Protein AF-A0A7S0S4V6-F1 (afdb_monomer)

Mean predicted aligned error: 8.31 Å

Secondary structure (DSSP, 8-state):
-HHHHHHHHHHHHHHHHHHHHHHHHHH-GGGTSSHHHHHHHHHHHHHHHHHHHHHHHHTHHHHHHTT--HHHHHHHHHHHHHHHHTTTSSEE--SSSHHHHHHHHHHHHHHHHHHHHHHS-S-HHHHHHHHHHHHHHHHHHHHHHHHSPPEE--HHHHHHHHHHHTT-

Radius of gyration: 19.93 Å; Cα contacts (8 Å, |Δi|>4): 120; chains: 1; bounding box: 43×47×68 Å

Solvent-accessible surface area (backbone atoms only — not comparable to full-atom values): 9222 Å² total; per-residue (Å²): 111,75,70,57,55,54,49,51,55,49,52,52,51,53,51,51,51,53,52,50,54,42,49,54,51,64,75,42,52,80,71,44,72,42,75,63,39,30,51,50,37,33,52,51,54,51,50,52,48,52,52,50,51,50,52,47,64,75,44,34,71,60,37,45,73,74,74,40,59,50,66,63,52,47,52,50,52,49,53,56,50,50,58,58,45,30,52,63,31,44,21,33,74,43,72,85,44,76,61,44,60,53,50,52,53,50,44,42,55,43,50,52,53,49,53,54,51,65,70,49,97,65,60,69,69,58,44,49,63,68,33,47,69,46,52,52,49,44,52,52,50,54,49,51,62,66,70,46,76,58,40,79,37,22,52,70,59,50,54,53,51,53,54,62,64,68,74,111

Foldseek 3Di:
DVVVVVVVVVVVVVVVVVVVLLVVCVVCVVVQPDPVQQLVLAVVLLVVLLVQLLVQLVVQVVQVVVVHGSLVVSLVVSVVVQVSSLARHQWYFDSVPPVLSVLSVVLNVLVVQLVVLVPDPDDPVVSVVSNVVSVVVNVVSSVVSSPPDIDGGYCVVVVVVVVVVVPD

Nearest PDB structures (foldseek):
  8bw8-assembly3_F  TM=4.258E-01  e=6.635E-01  Drosophila melanogaster
  1szi-assembly1_A  TM=2.898E-01  e=1.695E+00  Mus musculus

Organism: NCBI:txid1034604

Structure (mmCIF, N/CA/C/O backbone):
data_AF-A0A7S0S4V6-F1
#
_entry.id   AF-A0A7S0S4V6-F1
#
loop_
_atom_site.group_PDB
_atom_site.id
_atom_site.type_symbol
_atom_site.label_atom_id
_atom_site.label_alt_id
_atom_site.label_comp_id
_atom_site.label_asym_id
_atom_site.label_entity_id
_atom_site.label_seq_id
_atom_site.pdbx_PDB_ins_code
_atom_site.Cartn_x
_atom_site.Cartn_y
_atom_site.Cartn_z
_atom_site.occupancy
_atom_site.B_iso_or_equiv
_atom_site.auth_seq_id
_atom_site.auth_comp_id
_atom_site.auth_asym_id
_atom_site.auth_atom_id
_atom_site.pdbx_PDB_model_num
ATOM 1 N N . TYR A 1 1 ? 2.141 34.301 6.186 1.00 50.12 1 TYR A N 1
ATOM 2 C CA . TYR A 1 1 ? 2.172 34.473 4.713 1.00 50.12 1 TYR A CA 1
ATOM 3 C C . TYR A 1 1 ? 0.827 33.980 4.203 1.00 50.12 1 TYR A C 1
ATOM 5 O O . TYR A 1 1 ? 0.448 32.897 4.633 1.00 50.12 1 TYR A O 1
ATOM 13 N N . PRO A 1 2 ? 0.113 34.724 3.346 1.00 64.75 2 PRO A N 1
ATOM 14 C CA . PRO A 1 2 ? -1.290 34.449 2.998 1.00 64.75 2 PRO A CA 1
ATOM 15 C C . PRO A 1 2 ? -1.552 33.023 2.484 1.0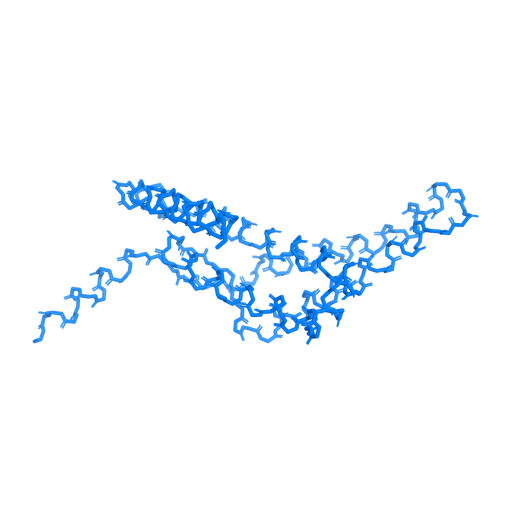0 64.75 2 PRO A C 1
ATOM 17 O O . PRO A 1 2 ? -2.617 32.472 2.721 1.00 64.75 2 PRO A O 1
ATOM 20 N N . LEU A 1 3 ? -0.559 32.373 1.865 1.00 58.12 3 LEU A N 1
ATOM 21 C CA . LEU A 1 3 ? -0.642 30.969 1.443 1.00 58.12 3 LEU A CA 1
ATOM 22 C C . LEU A 1 3 ? -0.887 29.986 2.608 1.00 58.12 3 LEU A C 1
ATOM 24 O O . LEU A 1 3 ? -1.643 29.033 2.447 1.00 58.12 3 LEU A O 1
ATOM 28 N N . PHE A 1 4 ? -0.273 30.213 3.774 1.00 65.69 4 PHE A N 1
ATOM 29 C CA . PHE A 1 4 ? -0.430 29.332 4.937 1.00 65.69 4 PHE A CA 1
ATOM 30 C C . PHE A 1 4 ? -1.818 29.454 5.574 1.00 65.69 4 PHE A C 1
ATOM 32 O O . PHE A 1 4 ? -2.355 28.452 6.021 1.00 65.69 4 PHE A O 1
ATOM 39 N N . GLU A 1 5 ? -2.430 30.640 5.544 1.00 61.78 5 GLU A N 1
ATOM 40 C CA . GLU A 1 5 ? -3.800 30.850 6.037 1.00 61.78 5 GLU A CA 1
ATOM 41 C C . GLU A 1 5 ? -4.837 30.158 5.138 1.00 61.78 5 GLU A C 1
ATOM 43 O O . GLU A 1 5 ? -5.776 29.537 5.631 1.00 61.78 5 GLU A O 1
ATOM 48 N N . TYR A 1 6 ? -4.652 30.190 3.812 1.00 64.06 6 TYR A N 1
ATOM 49 C CA . TYR A 1 6 ? -5.486 29.399 2.897 1.00 64.06 6 TYR A CA 1
ATOM 50 C C . TYR A 1 6 ? -5.308 27.893 3.112 1.00 64.06 6 TYR A C 1
ATOM 52 O O . TYR A 1 6 ? -6.289 27.154 3.071 1.00 64.06 6 TYR A O 1
ATOM 60 N N . PHE A 1 7 ? -4.075 27.444 3.360 1.00 66.50 7 PHE A N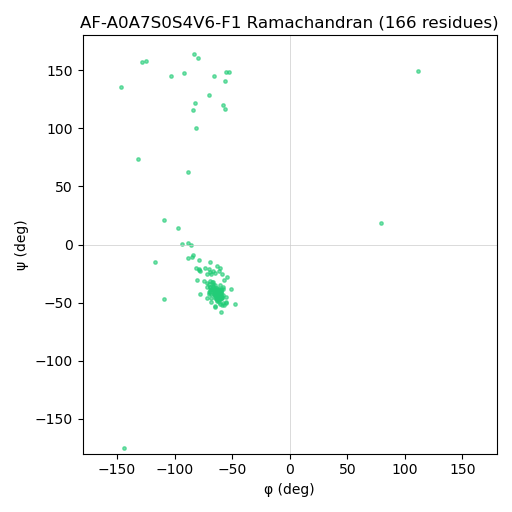 1
ATOM 61 C CA . PHE A 1 7 ? -3.788 26.040 3.644 1.00 66.50 7 PHE A CA 1
ATOM 62 C C . PHE A 1 7 ? -4.427 25.572 4.959 1.00 66.50 7 PHE A C 1
ATOM 64 O O . PHE A 1 7 ? -5.015 24.495 5.004 1.00 66.50 7 PHE A O 1
ATOM 71 N N . GLU A 1 8 ? -4.361 26.391 6.010 1.00 68.00 8 GLU A N 1
ATOM 72 C CA . GLU A 1 8 ? -4.988 26.100 7.300 1.00 68.00 8 GLU A CA 1
ATOM 73 C C . GLU A 1 8 ? -6.514 26.008 7.174 1.00 68.00 8 GLU A C 1
ATOM 75 O O . GLU A 1 8 ? -7.104 25.019 7.607 1.00 68.00 8 GLU A O 1
ATOM 80 N N . ASN A 1 9 ? -7.144 26.971 6.492 1.00 68.75 9 ASN A N 1
ATOM 81 C CA . ASN A 1 9 ? -8.585 26.945 6.233 1.00 68.75 9 ASN A CA 1
ATOM 82 C C . ASN A 1 9 ? -9.011 25.721 5.410 1.00 68.75 9 ASN A C 1
ATOM 84 O O . ASN A 1 9 ? -10.034 25.109 5.704 1.00 68.75 9 ASN A O 1
ATOM 88 N N . TRP A 1 10 ? -8.218 25.335 4.407 1.00 68.56 10 TRP A N 1
ATOM 89 C CA . TRP A 1 10 ? -8.479 24.137 3.610 1.00 68.56 10 TRP A CA 1
ATOM 90 C C . TRP A 1 10 ? -8.357 22.850 4.441 1.00 68.56 10 TRP A C 1
ATOM 92 O O . TRP A 1 10 ? -9.218 21.981 4.356 1.00 68.56 10 TRP A O 1
ATOM 102 N N . CYS A 1 11 ? -7.340 22.751 5.303 1.00 68.38 11 CYS A N 1
ATOM 103 C CA . CYS A 1 11 ? -7.179 21.622 6.223 1.00 68.38 11 CYS A CA 1
ATOM 104 C C . CYS A 1 11 ? -8.368 21.505 7.194 1.00 68.38 11 CYS A C 1
ATOM 106 O O . CYS A 1 11 ? -8.847 20.405 7.469 1.00 68.38 11 CYS A O 1
ATOM 108 N N . GLN A 1 12 ? -8.887 22.634 7.688 1.00 71.00 12 GLN A N 1
ATOM 109 C CA . GLN A 1 12 ? -10.083 22.631 8.532 1.00 71.00 12 GLN A CA 1
ATOM 110 C C . GLN A 1 12 ? -11.344 22.190 7.781 1.00 71.00 12 GLN A C 1
ATOM 112 O O . GLN A 1 12 ? -12.160 21.466 8.353 1.00 71.00 12 GLN A O 1
ATOM 117 N N . ASP A 1 13 ? -11.498 22.590 6.519 1.00 73.81 13 ASP A N 1
ATOM 118 C CA . ASP A 1 13 ? -12.626 22.168 5.683 1.00 73.81 13 ASP A CA 1
ATOM 119 C C . ASP A 1 13 ? -12.588 20.654 5.412 1.00 73.81 13 ASP A C 1
ATOM 121 O O . ASP A 1 13 ? -13.592 19.963 5.590 1.00 73.81 13 ASP A O 1
ATOM 125 N N . GLU A 1 14 ? -11.405 20.106 5.114 1.00 67.19 14 GLU A N 1
ATOM 126 C CA . GLU A 1 14 ? -11.221 18.666 4.901 1.00 67.19 14 GLU A CA 1
ATOM 127 C C . GLU A 1 14 ? -11.472 17.854 6.183 1.00 67.19 14 GLU A C 1
ATOM 129 O O . GLU A 1 14 ? -12.166 16.834 6.156 1.00 67.19 14 GLU A O 1
ATOM 134 N N . ASN A 1 15 ? -11.002 18.346 7.337 1.00 72.88 15 ASN A N 1
ATOM 135 C CA . ASN A 1 15 ? -11.306 17.733 8.634 1.00 72.88 15 ASN A CA 1
ATOM 136 C C . ASN A 1 15 ? -12.817 17.729 8.912 1.00 72.88 15 ASN A C 1
ATOM 138 O O . ASN A 1 15 ? -13.372 16.711 9.327 1.00 72.88 15 ASN A O 1
ATOM 142 N N . ARG A 1 16 ? -13.511 18.835 8.618 1.00 72.94 16 ARG A N 1
ATOM 143 C CA . ARG A 1 16 ? -14.962 18.945 8.803 1.00 72.94 16 ARG A CA 1
ATOM 144 C C . ARG A 1 16 ? -15.741 18.029 7.855 1.00 72.94 16 ARG A C 1
ATOM 146 O O . ARG A 1 16 ? -16.768 17.477 8.258 1.00 72.94 16 ARG A O 1
ATOM 153 N N . HIS A 1 17 ? -15.273 17.836 6.622 1.00 73.12 17 HIS A N 1
ATOM 154 C CA . HIS A 1 17 ? -15.834 16.828 5.723 1.00 73.12 17 HIS A CA 1
ATOM 155 C C . HIS A 1 17 ? -15.666 15.415 6.294 1.00 73.12 17 HIS A C 1
ATOM 157 O O . HIS A 1 17 ? -16.642 14.660 6.329 1.00 73.12 17 HIS A O 1
ATOM 163 N N . GLY A 1 18 ? -14.482 15.076 6.816 1.00 65.25 18 GLY A N 1
ATOM 164 C CA . GLY A 1 18 ? -14.234 13.802 7.499 1.00 65.25 18 GLY A CA 1
ATOM 165 C C . GLY A 1 18 ? -15.164 13.569 8.698 1.00 65.25 18 GLY A C 1
ATOM 166 O O . GLY A 1 18 ? -15.754 12.491 8.833 1.00 65.25 18 GLY A O 1
ATOM 167 N N . ASP A 1 19 ? -15.372 14.597 9.523 1.00 75.12 19 ASP A N 1
ATOM 168 C CA . ASP A 1 19 ? -16.284 14.550 10.672 1.00 75.12 19 ASP A CA 1
ATOM 169 C C . ASP A 1 19 ? -17.747 14.366 10.248 1.00 75.12 19 ASP A C 1
ATOM 171 O O . ASP A 1 19 ? -18.488 13.599 10.867 1.00 75.12 19 ASP A O 1
ATOM 175 N N . PHE A 1 20 ? -18.168 15.014 9.159 1.00 78.62 20 PHE A N 1
ATOM 176 C CA . PHE A 1 20 ? -19.515 14.862 8.614 1.00 78.62 20 PHE A CA 1
ATOM 177 C C . PHE A 1 20 ? -19.772 13.442 8.094 1.00 78.62 20 PHE A C 1
ATOM 179 O O . PHE A 1 20 ? -20.791 12.838 8.440 1.00 78.62 20 PHE A O 1
ATOM 186 N N . PHE A 1 21 ? -18.838 12.868 7.325 1.00 70.12 21 PHE A N 1
ATOM 187 C CA . PHE A 1 21 ? -18.935 11.470 6.888 1.00 70.12 21 PHE A CA 1
ATOM 188 C C . PHE A 1 21 ? -18.965 10.512 8.078 1.00 70.12 21 PHE A C 1
ATOM 190 O O . PHE A 1 21 ?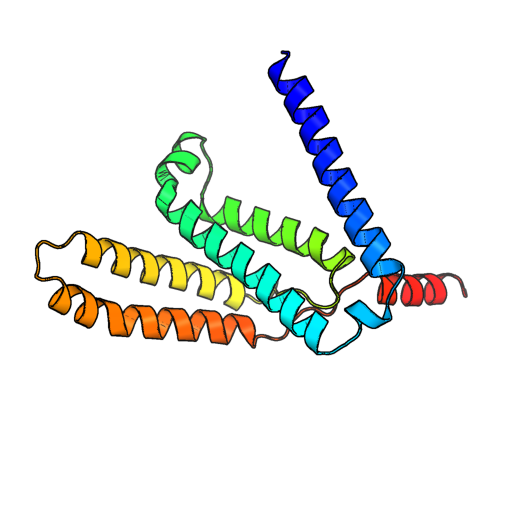 -19.789 9.598 8.117 1.00 70.12 21 PHE A O 1
ATOM 197 N N . THR A 1 22 ? -18.131 10.764 9.087 1.00 71.56 22 THR A N 1
ATOM 198 C CA . THR A 1 22 ? -18.123 9.988 10.330 1.00 71.56 22 THR A CA 1
ATOM 199 C C . THR A 1 22 ? -19.475 10.057 11.040 1.00 71.56 22 THR A C 1
ATOM 201 O O . THR A 1 22 ? -20.006 9.026 11.447 1.00 71.56 22 THR A O 1
ATOM 204 N N . ALA A 1 23 ? -20.070 11.246 11.162 1.00 75.75 23 ALA A N 1
ATOM 205 C CA . ALA A 1 23 ? -21.384 11.427 11.774 1.00 75.75 23 ALA A CA 1
ATOM 206 C C . ALA A 1 23 ? -22.494 10.707 10.989 1.00 75.75 23 ALA A C 1
ATOM 208 O O . ALA A 1 23 ? -23.354 10.072 11.601 1.00 75.75 23 ALA A O 1
ATOM 209 N N . ILE A 1 24 ? -22.451 10.736 9.651 1.00 75.25 24 ILE A N 1
ATOM 210 C CA . ILE A 1 24 ? -23.385 9.981 8.800 1.00 75.25 24 ILE A CA 1
ATOM 211 C C . ILE A 1 24 ? -23.258 8.481 9.062 1.00 75.25 24 ILE A C 1
ATOM 213 O O . ILE A 1 24 ? -24.269 7.827 9.327 1.00 75.25 24 ILE A O 1
ATOM 217 N N . LEU A 1 25 ? -22.037 7.945 9.023 1.00 71.62 25 LEU A N 1
ATOM 218 C CA . LEU A 1 25 ? -21.785 6.519 9.233 1.00 71.62 25 LEU A CA 1
ATOM 219 C C . LEU A 1 25 ? -22.233 6.080 10.635 1.00 71.62 25 LEU A C 1
ATOM 221 O O . LEU A 1 25 ? -22.889 5.051 10.775 1.00 71.62 25 LEU A O 1
ATOM 225 N N . LYS A 1 26 ? -21.989 6.909 11.657 1.00 71.00 26 LYS A N 1
ATOM 226 C CA . LYS A 1 26 ? -22.467 6.677 13.030 1.00 71.00 26 LYS A CA 1
ATOM 227 C C . LYS A 1 26 ? -23.987 6.760 13.171 1.00 71.00 26 LYS A C 1
ATOM 229 O O . LYS A 1 26 ? -24.554 6.035 13.979 1.00 71.00 26 LYS A O 1
ATOM 234 N N . SER A 1 27 ? -24.654 7.629 12.410 1.00 76.88 27 SER A N 1
ATOM 235 C CA . SER A 1 27 ? -26.112 7.803 12.493 1.00 76.88 27 SER A CA 1
ATOM 236 C C . SER A 1 27 ? -26.902 6.613 11.939 1.00 76.88 27 SER A C 1
ATOM 238 O O . SER A 1 27 ? -28.069 6.448 12.290 1.00 76.88 27 SER A O 1
ATOM 240 N N . ARG A 1 28 ? -26.276 5.789 11.085 1.00 73.62 28 ARG A N 1
ATOM 241 C CA . ARG A 1 28 ? -26.875 4.588 10.485 1.00 73.62 28 ARG A CA 1
ATOM 242 C C . ARG A 1 28 ? -25.945 3.379 10.618 1.00 73.62 28 ARG A C 1
ATOM 244 O O . ARG A 1 28 ? -25.360 2.944 9.622 1.00 73.62 28 ARG A O 1
ATOM 251 N N . PRO A 1 29 ? -25.817 2.812 11.831 1.00 69.00 29 PRO A N 1
ATOM 252 C CA . PRO A 1 29 ? -24.924 1.687 12.093 1.00 69.00 29 PRO A CA 1
ATOM 253 C C . PRO A 1 29 ? -25.283 0.434 11.278 1.00 69.00 29 PRO A C 1
ATOM 255 O O . PRO A 1 29 ? -24.404 -0.385 11.002 1.00 69.00 29 PRO A O 1
ATOM 258 N N . GLU A 1 30 ? -26.532 0.290 10.815 1.00 70.69 30 GLU A N 1
ATOM 259 C CA . GLU A 1 30 ? -26.907 -0.765 9.864 1.00 70.69 30 GLU A CA 1
ATOM 260 C C . GLU A 1 30 ? -26.130 -0.725 8.535 1.00 70.69 30 GLU A C 1
ATOM 262 O O . GLU A 1 30 ? -25.964 -1.771 7.915 1.00 70.69 30 GLU A O 1
ATOM 267 N N . MET A 1 31 ? -25.612 0.434 8.107 1.00 67.38 31 MET A N 1
ATOM 268 C CA . MET A 1 31 ? -24.858 0.558 6.849 1.00 67.38 31 MET A CA 1
ATOM 269 C C . MET A 1 31 ? -23.368 0.215 6.976 1.00 67.38 31 MET A C 1
ATOM 271 O O . MET A 1 31 ? -22.684 0.107 5.964 1.00 67.38 31 MET A O 1
ATOM 275 N N . ILE A 1 32 ? -22.857 0.065 8.200 1.00 69.06 32 ILE A N 1
ATOM 276 C CA . ILE A 1 32 ? -21.434 -0.198 8.480 1.00 69.06 32 ILE A CA 1
ATOM 277 C C . ILE A 1 32 ? -21.188 -1.546 9.164 1.00 69.06 32 ILE A C 1
ATOM 279 O O . ILE A 1 32 ? -20.058 -2.025 9.174 1.00 69.06 32 ILE A O 1
ATOM 283 N N . ASN A 1 33 ? -22.228 -2.189 9.701 1.00 69.25 33 ASN A N 1
ATOM 284 C CA . ASN A 1 33 ? -22.101 -3.465 10.410 1.00 69.25 33 ASN A CA 1
ATOM 285 C C . ASN A 1 33 ? -22.323 -4.708 9.538 1.00 69.25 33 ASN A C 1
ATOM 287 O O . ASN A 1 33 ? -22.237 -5.829 10.048 1.00 69.25 33 ASN A O 1
ATOM 291 N N . ASP A 1 34 ? -22.588 -4.549 8.241 1.00 81.56 34 ASP A N 1
ATOM 292 C CA . ASP A 1 34 ? -22.721 -5.685 7.339 1.00 81.56 34 ASP A CA 1
ATOM 293 C C . ASP A 1 34 ? -21.355 -6.185 6.829 1.00 81.56 34 ASP A C 1
ATOM 295 O O . ASP A 1 34 ? -20.302 -5.553 6.954 1.00 81.56 34 ASP A O 1
ATOM 299 N N . TRP A 1 35 ? -21.353 -7.396 6.279 1.00 82.56 35 TRP A N 1
ATOM 300 C CA . TRP A 1 35 ? -20.137 -8.002 5.740 1.00 82.56 35 TRP A CA 1
ATOM 301 C C . TRP A 1 35 ? -19.635 -7.273 4.482 1.00 82.56 35 TRP A C 1
ATOM 303 O O . TRP A 1 35 ? -18.439 -7.318 4.190 1.00 82.56 35 TRP A O 1
ATOM 313 N N . GLN A 1 36 ? -20.522 -6.595 3.744 1.00 85.19 36 GLN A N 1
ATOM 314 C CA . GLN A 1 36 ? -20.166 -5.872 2.524 1.00 85.19 36 GLN A CA 1
ATOM 315 C C . GLN A 1 36 ? -19.374 -4.606 2.853 1.00 85.19 36 GLN A C 1
ATOM 317 O O . GLN A 1 36 ? -18.321 -4.386 2.263 1.00 85.19 36 GLN A O 1
ATOM 322 N N . ALA A 1 37 ? -19.816 -3.815 3.827 1.00 83.44 37 ALA A N 1
ATOM 323 C CA . ALA A 1 37 ? -19.156 -2.613 4.320 1.00 83.44 37 ALA A CA 1
ATOM 324 C C . ALA A 1 37 ? -17.760 -2.925 4.860 1.00 83.44 37 ALA A C 1
ATOM 326 O O . ALA A 1 37 ? -16.812 -2.191 4.588 1.00 83.44 37 ALA A O 1
ATOM 327 N N . LYS A 1 38 ? -17.605 -4.060 5.548 1.00 86.88 38 LYS A N 1
ATOM 328 C CA . LYS A 1 38 ? -16.301 -4.560 6.003 1.00 86.88 38 LYS A CA 1
ATOM 329 C C . LYS A 1 38 ? -15.346 -4.845 4.844 1.00 86.88 38 LYS A C 1
ATOM 331 O O . LYS A 1 38 ? -14.205 -4.383 4.856 1.00 86.88 38 LYS A O 1
ATOM 336 N N . LEU A 1 39 ? -15.817 -5.538 3.805 1.00 88.12 39 LEU A N 1
ATOM 337 C CA . LEU A 1 39 ? -15.018 -5.795 2.602 1.00 88.12 39 LEU A CA 1
ATOM 338 C C . LEU A 1 39 ? -14.683 -4.511 1.837 1.00 88.12 39 LEU A C 1
ATOM 340 O O . LEU A 1 39 ? -13.537 -4.332 1.426 1.00 88.12 39 LEU A O 1
ATOM 344 N N . TRP A 1 40 ? -15.657 -3.616 1.665 1.00 87.44 40 TRP A N 1
ATOM 345 C CA . TRP A 1 40 ? -15.470 -2.351 0.956 1.00 87.44 40 TRP A CA 1
ATOM 346 C C . TRP A 1 40 ? -14.509 -1.419 1.680 1.00 87.44 40 TRP A C 1
ATOM 348 O O . TRP A 1 40 ? -13.655 -0.819 1.031 1.00 87.44 40 TRP A O 1
ATOM 358 N N . SER A 1 41 ? -14.590 -1.353 3.008 1.00 88.50 41 SER A N 1
ATOM 359 C CA . SER A 1 41 ? -13.637 -0.608 3.825 1.00 88.50 41 SER A CA 1
ATOM 360 C C . SER A 1 41 ? -12.206 -1.094 3.596 1.00 88.50 41 SER A C 1
ATOM 362 O O . SER A 1 41 ? -11.320 -0.318 3.237 1.00 88.50 41 SER A O 1
ATOM 364 N N . ARG A 1 42 ? -11.989 -2.409 3.720 1.00 89.75 42 ARG A N 1
ATOM 365 C CA . ARG A 1 42 ? -10.671 -3.018 3.506 1.00 89.75 42 ARG A CA 1
ATOM 366 C C . ARG A 1 42 ? -10.153 -2.760 2.102 1.00 89.75 42 ARG A C 1
ATOM 368 O O . ARG A 1 42 ? -8.999 -2.373 1.941 1.00 89.75 42 ARG A O 1
ATOM 375 N N . PHE A 1 43 ? -11.006 -2.954 1.098 1.00 90.69 43 PHE A N 1
ATOM 376 C CA . PHE A 1 43 ? -10.667 -2.697 -0.296 1.00 90.69 43 PHE A CA 1
ATOM 377 C C . PHE A 1 43 ? -10.254 -1.238 -0.512 1.00 90.69 43 PHE A C 1
ATOM 379 O O . PHE A 1 43 ? -9.242 -0.978 -1.165 1.00 90.69 43 PHE A O 1
ATOM 386 N N . PHE A 1 44 ? -11.009 -0.295 0.054 1.00 90.62 44 PHE A N 1
ATOM 387 C CA . PHE A 1 44 ? -10.746 1.131 -0.077 1.00 90.62 44 PHE A CA 1
ATOM 388 C C . PHE A 1 44 ? -9.417 1.522 0.575 1.00 90.62 44 PHE A C 1
ATOM 390 O O . PHE A 1 44 ? -8.545 2.058 -0.112 1.00 90.62 44 PHE A O 1
ATOM 397 N N . CYS A 1 45 ? -9.219 1.178 1.854 1.00 92.62 45 CYS A N 1
ATOM 398 C CA . CYS A 1 45 ? -7.969 1.442 2.568 1.00 92.62 45 CYS A CA 1
ATOM 399 C C . CYS A 1 45 ? -6.771 0.842 1.827 1.00 92.62 45 CYS A C 1
ATOM 401 O O . CYS A 1 45 ? -5.804 1.544 1.535 1.00 92.62 45 CYS A O 1
ATOM 403 N N . LEU A 1 46 ? -6.854 -0.437 1.451 1.00 94.50 46 LEU A N 1
ATOM 404 C CA . LEU A 1 46 ? -5.754 -1.123 0.784 1.00 94.50 46 LEU A CA 1
ATOM 405 C C . LEU A 1 46 ? -5.433 -0.508 -0.587 1.00 94.50 46 LEU A C 1
ATOM 407 O O . LEU A 1 46 ? -4.262 -0.339 -0.920 1.00 94.50 46 LEU A O 1
ATOM 411 N N . SER A 1 47 ? -6.450 -0.131 -1.366 1.00 93.81 47 SER A N 1
ATOM 412 C CA . SER A 1 47 ? -6.254 0.514 -2.670 1.00 93.81 47 SER A CA 1
ATOM 413 C C . SER A 1 4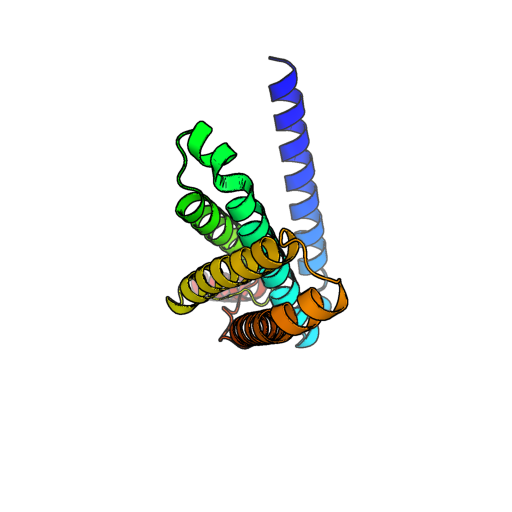7 ? -5.533 1.854 -2.534 1.00 93.81 47 SER A C 1
ATOM 415 O O . SER A 1 47 ? -4.583 2.114 -3.276 1.00 93.81 47 SER A O 1
ATOM 417 N N . VAL A 1 48 ? -5.937 2.685 -1.566 1.00 94.19 48 VAL A N 1
ATOM 418 C CA . VAL A 1 48 ? -5.277 3.968 -1.2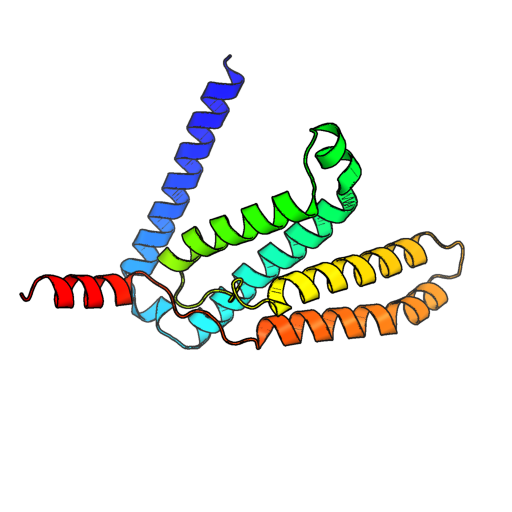74 1.00 94.19 48 VAL A CA 1
ATOM 419 C C . VAL A 1 48 ? -3.828 3.741 -0.845 1.00 94.19 48 VAL A C 1
ATOM 421 O O . VAL A 1 48 ? -2.927 4.370 -1.397 1.00 94.19 48 VAL A O 1
ATOM 424 N N . TYR A 1 49 ? -3.574 2.797 0.066 1.00 94.94 49 TYR A N 1
ATOM 425 C CA . TYR A 1 49 ? -2.219 2.522 0.552 1.00 94.94 49 TYR A CA 1
ATOM 426 C C . TYR A 1 49 ? -1.302 2.030 -0.563 1.00 94.94 49 TYR A C 1
ATOM 428 O O . TYR A 1 49 ? -0.217 2.575 -0.737 1.00 94.94 49 TYR A O 1
ATOM 436 N N . ILE A 1 50 ? -1.742 1.054 -1.363 1.00 95.69 50 ILE A N 1
ATOM 437 C CA . ILE A 1 50 ? -0.935 0.497 -2.456 1.00 95.69 50 ILE A CA 1
ATOM 438 C C . ILE A 1 50 ? -0.639 1.561 -3.513 1.00 95.69 50 ILE A C 1
ATOM 440 O O . ILE A 1 50 ? 0.507 1.707 -3.937 1.00 95.69 50 ILE A O 1
ATOM 444 N N . THR A 1 51 ? -1.652 2.311 -3.948 1.00 94.88 51 THR A N 1
ATOM 445 C CA . THR A 1 51 ? -1.470 3.324 -4.998 1.00 94.88 51 THR A CA 1
ATOM 446 C C . THR A 1 51 ? -0.559 4.459 -4.546 1.00 94.88 51 THR A C 1
ATOM 448 O O . THR A 1 51 ? 0.345 4.828 -5.296 1.00 94.88 51 THR A O 1
ATOM 451 N N . MET A 1 52 ? -0.735 4.952 -3.317 1.00 96.00 52 MET A N 1
ATOM 452 C CA . MET A 1 52 ? 0.154 5.941 -2.710 1.00 96.00 52 MET A CA 1
ATOM 453 C C . MET A 1 52 ? 1.589 5.408 -2.629 1.00 96.00 52 MET A C 1
ATOM 455 O O . MET A 1 52 ? 2.503 6.033 -3.164 1.00 96.00 52 MET A O 1
ATOM 459 N N . TYR A 1 53 ? 1.776 4.211 -2.062 1.00 96.06 53 TYR A N 1
ATOM 460 C CA . TYR A 1 53 ? 3.095 3.608 -1.873 1.00 96.06 53 TYR A CA 1
ATOM 461 C C . TYR A 1 53 ? 3.838 3.438 -3.204 1.00 96.06 53 TYR A C 1
ATOM 463 O O . TYR A 1 53 ? 5.001 3.820 -3.327 1.00 96.06 53 TYR A O 1
ATOM 471 N N . LEU A 1 54 ? 3.166 2.922 -4.239 1.00 95.25 54 LEU A N 1
ATOM 472 C CA . LEU A 1 54 ? 3.760 2.733 -5.565 1.00 95.25 54 LEU A CA 1
ATOM 473 C C . LEU A 1 54 ? 4.055 4.048 -6.293 1.00 95.25 54 LEU A C 1
ATOM 475 O O . LEU A 1 54 ? 5.038 4.122 -7.036 1.00 95.25 54 LEU A O 1
ATOM 479 N N . ASN A 1 55 ? 3.197 5.057 -6.146 1.00 94.56 55 ASN A N 1
ATOM 480 C CA . ASN A 1 55 ? 3.375 6.357 -6.788 1.00 94.56 55 ASN A CA 1
ATOM 481 C C . ASN A 1 55 ? 4.539 7.133 -6.163 1.00 94.56 55 ASN A C 1
ATOM 483 O O . ASN A 1 55 ? 5.376 7.693 -6.873 1.00 94.56 55 ASN A O 1
ATOM 487 N N . ASP A 1 56 ? 4.638 7.118 -4.840 1.00 93.88 56 ASP A N 1
ATOM 488 C CA . ASP A 1 56 ? 5.645 7.892 -4.129 1.00 93.88 56 ASP A CA 1
ATOM 489 C C . ASP A 1 56 ? 7.047 7.310 -4.316 1.00 93.88 56 ASP A C 1
ATOM 491 O O . ASP A 1 56 ? 7.992 8.064 -4.547 1.00 93.88 56 ASP A O 1
ATOM 495 N N . HIS A 1 57 ? 7.177 5.979 -4.377 1.00 95.12 57 HIS A N 1
ATOM 496 C CA . HIS A 1 57 ? 8.443 5.324 -4.730 1.00 95.12 57 HIS A CA 1
ATOM 497 C C . HIS A 1 57 ? 8.883 5.584 -6.183 1.00 95.12 57 HIS A C 1
ATOM 499 O O . HIS A 1 57 ? 10.073 5.514 -6.490 1.00 95.12 57 HIS A O 1
ATOM 505 N N . GLN A 1 58 ? 7.969 5.939 -7.097 1.00 91.25 58 GLN A N 1
ATOM 506 C CA . GLN A 1 58 ? 8.358 6.422 -8.434 1.00 91.25 58 GLN A CA 1
ATOM 507 C C . GLN A 1 58 ? 8.918 7.849 -8.397 1.00 91.25 58 GLN A C 1
ATOM 509 O O . GLN A 1 58 ? 9.628 8.259 -9.317 1.00 91.25 58 GLN A O 1
ATOM 514 N N . ARG A 1 59 ? 8.614 8.600 -7.335 1.00 91.56 59 ARG A N 1
ATOM 515 C CA . ARG A 1 59 ? 9.022 9.990 -7.116 1.00 91.56 59 ARG A CA 1
ATOM 516 C C . ARG A 1 59 ? 10.066 10.121 -6.003 1.00 91.56 59 ARG A C 1
ATOM 518 O O . ARG A 1 59 ? 10.238 11.220 -5.486 1.00 91.56 59 ARG A O 1
ATOM 525 N N . SER A 1 60 ? 10.801 9.057 -5.666 1.00 90.94 60 SER A N 1
ATOM 526 C CA . SER A 1 60 ? 11.755 9.052 -4.543 1.00 90.94 60 SER A CA 1
ATOM 527 C C . SER A 1 60 ? 12.749 10.214 -4.555 1.00 90.94 60 SER A C 1
ATOM 529 O O . SER A 1 60 ? 12.977 10.817 -3.515 1.00 90.94 60 SER A O 1
ATOM 531 N N . ALA A 1 61 ? 13.248 10.616 -5.729 1.00 90.69 61 ALA A N 1
ATOM 532 C CA . ALA A 1 61 ? 14.173 11.747 -5.852 1.00 90.69 61 ALA A CA 1
ATOM 533 C C . ALA A 1 61 ? 13.610 13.070 -5.288 1.00 90.69 61 ALA A C 1
ATOM 535 O O . ALA A 1 61 ? 14.364 13.902 -4.790 1.00 90.69 61 ALA A O 1
ATOM 536 N N . PHE A 1 62 ? 12.288 13.271 -5.340 1.00 90.50 62 PHE A N 1
ATOM 537 C CA . PHE A 1 62 ? 11.637 14.435 -4.737 1.00 90.50 62 PHE A CA 1
ATOM 538 C C . PHE A 1 62 ? 11.705 14.379 -3.208 1.00 90.50 62 PHE A C 1
ATOM 540 O O . PHE A 1 62 ? 12.140 15.343 -2.584 1.00 90.50 62 PHE A O 1
ATOM 547 N N . TYR A 1 63 ? 11.339 13.247 -2.607 1.00 89.25 63 TYR A N 1
ATOM 548 C CA . TYR A 1 63 ? 11.381 13.065 -1.154 1.00 89.25 63 TYR A CA 1
ATOM 549 C C . TYR A 1 63 ? 12.814 13.128 -0.611 1.00 89.25 63 TYR A C 1
ATOM 551 O O . TYR A 1 63 ? 13.070 13.808 0.381 1.00 89.25 63 TYR A O 1
ATOM 559 N N . GLU A 1 64 ? 13.768 12.526 -1.320 1.00 91.88 64 GLU A N 1
ATOM 560 C CA . GLU A 1 64 ? 15.193 12.591 -0.984 1.00 91.88 64 GLU A CA 1
ATOM 561 C C . GLU A 1 64 ? 15.736 14.025 -1.056 1.00 91.88 64 GLU A C 1
ATOM 563 O O . GLU A 1 64 ? 16.510 14.430 -0.191 1.00 91.88 64 GLU A O 1
ATOM 568 N N . SER A 1 65 ? 15.284 14.835 -2.026 1.00 93.19 65 SER A N 1
ATOM 569 C CA . SER A 1 65 ? 15.670 16.254 -2.121 1.00 93.19 65 SER A CA 1
ATOM 570 C C . SER A 1 65 ? 15.180 17.099 -0.939 1.00 93.19 65 SER A C 1
ATOM 572 O O . SER A 1 65 ? 15.789 18.117 -0.615 1.00 93.19 65 SER A O 1
ATOM 574 N N . LEU A 1 66 ? 14.112 16.654 -0.269 1.00 91.94 66 LEU A N 1
ATOM 575 C CA . LEU A 1 66 ? 13.598 17.240 0.970 1.00 91.94 66 LEU A CA 1
ATOM 576 C C . LEU A 1 66 ? 14.295 16.678 2.223 1.00 91.94 66 LEU A C 1
ATOM 578 O O . LEU A 1 66 ? 13.961 17.079 3.335 1.00 91.94 66 LEU A O 1
ATOM 582 N N . GLY A 1 67 ? 15.250 15.754 2.062 1.00 91.62 67 GLY A N 1
ATOM 583 C CA . GLY A 1 67 ? 15.942 15.082 3.162 1.00 91.62 67 GLY A CA 1
ATOM 584 C C . GLY A 1 67 ? 15.143 13.945 3.807 1.00 91.62 67 GLY A C 1
ATOM 585 O O . GLY A 1 67 ? 15.449 13.558 4.933 1.00 91.62 67 GLY A O 1
ATOM 586 N N . LEU A 1 68 ? 14.120 13.415 3.127 1.00 92.00 68 LEU A N 1
ATOM 587 C CA . LEU A 1 68 ? 13.258 12.346 3.635 1.00 92.00 68 LEU A CA 1
ATOM 588 C C . LEU A 1 68 ? 13.605 10.993 3.007 1.00 92.00 68 LEU A C 1
ATOM 590 O O . LEU A 1 68 ? 13.908 10.895 1.820 1.00 92.00 68 LEU A O 1
ATOM 594 N N . ASN A 1 69 ? 13.483 9.924 3.795 1.00 94.44 69 ASN A N 1
ATOM 595 C CA . ASN A 1 69 ? 13.475 8.563 3.269 1.00 94.44 69 ASN A CA 1
ATOM 596 C C . ASN A 1 69 ? 12.054 8.204 2.799 1.00 94.44 69 ASN A C 1
ATOM 598 O O . ASN A 1 69 ? 11.136 8.134 3.617 1.00 94.44 69 ASN A O 1
ATOM 602 N N . THR A 1 70 ? 11.874 7.962 1.496 1.00 92.94 70 THR A N 1
ATOM 603 C CA . THR A 1 70 ? 10.561 7.694 0.879 1.00 92.94 70 THR A CA 1
ATOM 604 C C . THR A 1 70 ? 9.821 6.535 1.540 1.00 92.94 70 THR A C 1
ATOM 606 O O . THR A 1 70 ? 8.634 6.661 1.836 1.00 92.94 70 THR A O 1
ATOM 609 N N . THR A 1 71 ? 10.511 5.423 1.800 1.00 94.06 71 THR A N 1
ATOM 610 C CA . THR A 1 71 ? 9.921 4.214 2.387 1.00 94.06 71 THR A CA 1
ATOM 611 C C . THR A 1 71 ? 9.428 4.489 3.802 1.00 94.06 71 THR A C 1
ATOM 613 O O . THR A 1 71 ? 8.250 4.294 4.086 1.00 94.06 71 THR A O 1
ATOM 616 N N . GLN A 1 72 ? 10.285 5.029 4.673 1.00 94.38 72 GLN A N 1
ATOM 617 C CA . GLN A 1 72 ? 9.914 5.350 6.056 1.00 94.38 72 GLN A CA 1
ATOM 618 C C . GLN A 1 72 ? 8.780 6.376 6.124 1.00 94.38 72 GLN A C 1
ATOM 620 O O . GLN A 1 72 ? 7.857 6.222 6.922 1.00 94.38 72 GLN A O 1
ATOM 625 N N . PHE A 1 73 ? 8.819 7.396 5.262 1.00 94.00 73 PHE A N 1
ATOM 626 C CA . PHE A 1 73 ? 7.761 8.397 5.177 1.00 94.00 73 PHE A CA 1
ATOM 627 C C . PHE A 1 73 ? 6.420 7.763 4.788 1.00 94.00 73 PHE A C 1
ATOM 629 O O . PHE A 1 73 ? 5.421 7.965 5.473 1.00 94.00 73 PHE A O 1
ATOM 636 N N . ASN A 1 74 ? 6.401 6.940 3.739 1.00 95.19 74 ASN A N 1
ATOM 637 C CA . ASN A 1 74 ? 5.184 6.266 3.290 1.00 95.19 74 ASN A CA 1
ATOM 638 C C . ASN A 1 74 ? 4.632 5.299 4.344 1.00 95.19 74 ASN A C 1
ATOM 640 O O . ASN A 1 74 ? 3.424 5.275 4.574 1.00 95.19 74 ASN A O 1
ATOM 644 N N . GLN A 1 75 ? 5.499 4.530 5.009 1.00 95.00 75 GLN A N 1
ATOM 645 C CA . GLN A 1 75 ? 5.092 3.645 6.103 1.00 95.00 75 GLN A CA 1
ATOM 646 C C . GLN A 1 75 ? 4.448 4.440 7.243 1.00 95.00 75 GLN A C 1
ATOM 648 O O . GLN A 1 75 ? 3.372 4.074 7.710 1.00 95.00 75 GLN A O 1
ATOM 653 N N . HIS A 1 76 ? 5.047 5.568 7.634 1.00 94.75 76 HIS A N 1
ATOM 654 C CA . HIS A 1 76 ? 4.481 6.451 8.649 1.00 94.75 76 HIS A CA 1
ATOM 655 C C . HIS A 1 76 ? 3.105 7.000 8.242 1.00 94.75 76 HIS A C 1
ATOM 657 O O . HIS A 1 76 ? 2.160 6.922 9.026 1.00 94.75 76 HIS A O 1
ATOM 663 N N . VAL A 1 77 ? 2.959 7.481 7.002 1.00 94.00 77 VAL A N 1
ATOM 664 C CA . VAL A 1 77 ? 1.675 7.980 6.483 1.00 94.00 77 VAL A CA 1
ATOM 665 C C . VAL A 1 77 ? 0.608 6.884 6.490 1.00 94.00 77 VAL A C 1
ATOM 667 O O . VAL A 1 77 ? -0.521 7.148 6.906 1.00 94.00 77 VAL A O 1
ATOM 670 N N . ILE A 1 78 ? 0.946 5.653 6.086 1.00 94.81 78 ILE A N 1
ATOM 671 C CA . ILE A 1 78 ? 0.011 4.518 6.144 1.00 94.81 78 ILE A CA 1
ATOM 672 C C . ILE A 1 78 ? -0.414 4.251 7.588 1.00 94.81 78 ILE A C 1
ATOM 674 O O . ILE A 1 78 ? -1.609 4.134 7.838 1.00 94.81 78 ILE A O 1
ATOM 678 N N . ILE A 1 79 ? 0.526 4.199 8.537 1.00 94.12 79 ILE A N 1
ATOM 679 C CA . ILE A 1 79 ? 0.233 3.941 9.956 1.00 94.12 79 ILE A CA 1
ATOM 680 C C . ILE A 1 79 ? -0.737 4.993 10.512 1.00 94.12 79 ILE A C 1
ATOM 682 O O . ILE A 1 79 ? -1.769 4.642 11.084 1.00 94.12 79 ILE A O 1
ATOM 686 N N . GLU A 1 80 ? -0.450 6.281 10.312 1.00 92.56 80 GLU A N 1
ATOM 687 C CA . GLU A 1 80 ? -1.301 7.363 10.822 1.00 92.56 80 GLU A CA 1
ATOM 688 C C . GLU A 1 80 ? -2.667 7.408 10.122 1.00 92.56 80 GLU A C 1
ATOM 690 O O . GLU A 1 80 ? -3.703 7.585 10.769 1.00 92.56 80 GLU A O 1
ATOM 695 N N . THR A 1 81 ? -2.708 7.149 8.813 1.00 91.06 81 THR A N 1
ATOM 696 C CA . THR A 1 81 ? -3.973 7.056 8.070 1.00 91.06 81 THR A CA 1
ATOM 697 C C . THR A 1 81 ? -4.799 5.860 8.541 1.00 91.06 81 THR A C 1
ATOM 699 O O . THR A 1 81 ? -6.016 5.970 8.704 1.00 91.06 81 THR A O 1
ATOM 702 N N . ASN A 1 82 ? -4.164 4.718 8.813 1.00 91.50 82 ASN A N 1
ATOM 703 C CA . ASN A 1 82 ? -4.839 3.528 9.323 1.00 91.50 82 ASN A CA 1
ATOM 704 C C . ASN A 1 82 ? -5.421 3.778 10.722 1.00 91.50 82 ASN A C 1
ATOM 706 O O . ASN A 1 82 ? -6.560 3.404 10.979 1.00 91.50 82 ASN A O 1
ATOM 710 N N . LYS A 1 83 ? -4.707 4.502 11.598 1.00 89.38 83 LYS A N 1
ATOM 711 C CA . LYS A 1 83 ? -5.232 4.930 12.911 1.00 89.38 83 LYS A CA 1
ATOM 712 C C . LYS A 1 83 ? -6.476 5.811 12.790 1.00 89.38 83 LYS A C 1
ATOM 714 O O . LYS A 1 83 ? -7.436 5.616 13.534 1.00 89.38 83 LYS A O 1
ATOM 719 N N . SER A 1 84 ? -6.473 6.776 11.871 1.00 86.00 84 SER A N 1
ATOM 720 C CA . SER A 1 84 ? -7.625 7.659 11.652 1.00 86.00 84 SER A CA 1
ATOM 721 C C . SER A 1 84 ? -8.814 6.905 11.057 1.00 86.00 84 SER A C 1
ATOM 723 O O . SER A 1 84 ? -9.932 7.007 11.560 1.00 86.00 84 SER A O 1
ATOM 725 N N . THR A 1 85 ? -8.573 6.085 10.033 1.00 86.56 85 THR A N 1
ATOM 726 C CA . THR A 1 85 ? -9.621 5.286 9.377 1.00 86.56 85 THR A CA 1
ATOM 727 C C . THR A 1 85 ? -10.207 4.213 10.297 1.00 86.56 85 THR A C 1
ATOM 729 O O . THR A 1 85 ? -11.415 3.995 10.257 1.00 86.56 85 THR A O 1
ATOM 732 N N . ALA A 1 86 ? -9.421 3.637 11.215 1.00 88.06 86 ALA A N 1
ATOM 733 C CA . ALA A 1 86 ? -9.892 2.688 12.230 1.00 88.06 86 ALA A CA 1
ATOM 734 C C . ALA A 1 86 ? -10.958 3.271 13.180 1.00 88.06 86 ALA A C 1
ATOM 736 O O . ALA A 1 86 ? -11.711 2.533 13.808 1.00 88.06 86 ALA A O 1
ATOM 737 N N . ARG A 1 87 ? -11.066 4.599 13.300 1.00 82.75 87 ARG A N 1
ATOM 738 C CA . ARG A 1 87 ? -12.123 5.234 14.110 1.00 82.75 87 ARG A CA 1
ATOM 739 C C . ARG A 1 87 ? -13.476 5.267 13.401 1.00 82.75 87 ARG A C 1
ATOM 741 O O . ARG A 1 87 ? -14.504 5.422 14.059 1.00 82.75 87 ARG A O 1
ATOM 748 N N . ILE A 1 88 ? -13.463 5.164 12.076 1.00 79.81 88 ILE A N 1
ATOM 749 C CA . ILE A 1 88 ? -14.613 5.402 11.201 1.00 79.81 88 ILE A CA 1
ATOM 750 C C . ILE A 1 88 ? -15.099 4.083 10.607 1.00 79.81 88 ILE A C 1
ATOM 752 O O . ILE A 1 88 ? -16.295 3.801 10.597 1.00 79.81 88 ILE A O 1
ATOM 756 N N . PHE A 1 89 ? -14.165 3.279 10.111 1.00 84.25 89 PHE A N 1
ATOM 757 C CA . PHE A 1 89 ? -14.461 2.067 9.381 1.00 84.25 89 PHE A CA 1
ATOM 758 C C . PHE A 1 89 ? -14.531 0.824 10.273 1.00 84.25 89 PHE A C 1
ATOM 760 O O . PHE A 1 89 ? -13.769 0.718 11.231 1.00 84.25 89 PHE A O 1
ATOM 767 N N . PRO A 1 90 ? -15.394 -0.149 9.923 1.00 84.50 90 PRO A N 1
ATOM 768 C CA . PRO A 1 90 ? -15.601 -1.365 10.711 1.00 84.50 90 PRO A CA 1
ATOM 769 C C . PRO A 1 90 ? -14.423 -2.355 10.647 1.00 84.50 90 PRO A C 1
ATOM 771 O O . PRO A 1 90 ? -14.246 -3.187 11.534 1.00 84.50 90 PRO A O 1
ATOM 774 N N . GLU A 1 91 ? -13.628 -2.315 9.576 1.00 89.00 91 GLU A N 1
ATOM 775 C CA . GLU A 1 91 ? -12.434 -3.147 9.402 1.00 89.00 91 GLU A CA 1
ATOM 776 C C . GLU A 1 91 ? -11.372 -2.374 8.622 1.00 89.00 91 GLU A C 1
ATOM 778 O O . GLU A 1 91 ? -11.681 -1.762 7.597 1.00 89.00 91 GLU A O 1
ATOM 783 N N . VAL A 1 92 ? -10.120 -2.445 9.072 1.00 91.62 92 VAL A N 1
ATOM 784 C CA . VAL A 1 92 ? -8.968 -1.824 8.405 1.00 91.62 92 VAL A CA 1
ATOM 785 C C . VAL A 1 92 ? -7.841 -2.842 8.191 1.00 91.62 92 VAL A C 1
ATOM 787 O O . VAL A 1 92 ? -7.792 -3.858 8.894 1.00 91.62 92 VAL A O 1
ATOM 790 N N . PRO A 1 93 ? -6.936 -2.619 7.221 1.00 92.56 93 PRO A N 1
ATOM 791 C CA . PRO A 1 93 ? -5.763 -3.469 7.043 1.00 92.56 93 PRO A CA 1
ATOM 792 C C . PRO A 1 93 ? -4.900 -3.565 8.311 1.00 92.56 93 PRO A C 1
ATOM 794 O O . PRO A 1 93 ? -4.694 -2.577 9.022 1.00 92.56 93 PRO A O 1
ATOM 797 N N . ASP A 1 94 ? -4.381 -4.764 8.575 1.00 92.56 94 ASP A N 1
ATOM 798 C CA . ASP A 1 94 ? -3.412 -5.006 9.644 1.00 92.56 94 ASP A CA 1
ATOM 799 C C . ASP A 1 94 ? -2.003 -4.619 9.178 1.00 92.56 94 ASP A C 1
ATOM 801 O O . ASP A 1 94 ? -1.343 -5.360 8.449 1.00 92.56 94 ASP A O 1
ATOM 805 N N . HIS A 1 95 ? -1.564 -3.431 9.588 1.00 88.25 95 HIS A N 1
ATOM 806 C CA . HIS A 1 95 ? -0.232 -2.905 9.293 1.00 88.25 95 HIS A CA 1
ATOM 807 C C . H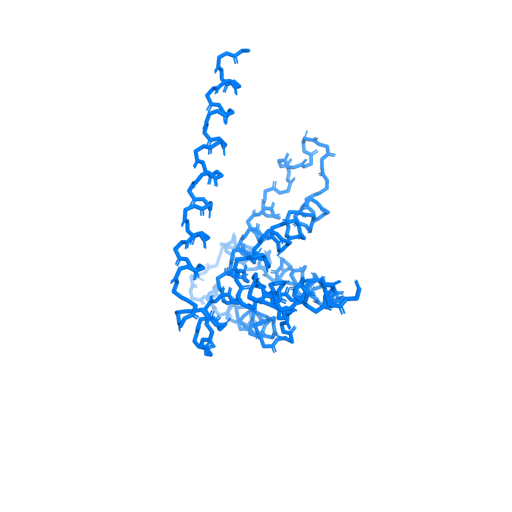IS A 1 95 ? 0.823 -3.315 10.333 1.00 88.25 95 HIS A C 1
ATOM 809 O O . HIS A 1 95 ? 2.010 -3.092 10.097 1.00 88.25 95 HIS A O 1
ATOM 815 N N . GLU A 1 96 ? 0.418 -3.878 11.478 1.00 87.25 96 GLU A N 1
ATOM 816 C CA . GLU A 1 96 ? 1.347 -4.396 12.492 1.00 87.25 96 GLU A CA 1
ATOM 817 C C . GLU A 1 96 ? 1.910 -5.755 12.070 1.00 87.25 96 GLU A C 1
ATOM 819 O O . GLU A 1 96 ? 3.008 -6.144 12.481 1.00 87.25 96 GLU A O 1
ATOM 824 N N . ASN A 1 97 ? 1.190 -6.459 11.191 1.00 90.00 97 ASN A N 1
ATOM 825 C CA . ASN A 1 97 ? 1.692 -7.657 10.551 1.00 90.00 97 ASN A CA 1
ATOM 826 C C . ASN A 1 97 ? 2.996 -7.356 9.781 1.00 90.00 97 ASN A C 1
ATOM 828 O O . ASN A 1 97 ? 2.986 -6.576 8.823 1.00 90.00 97 ASN A O 1
ATOM 832 N N . PRO A 1 98 ? 4.121 -8.017 10.118 1.00 88.44 98 PRO A N 1
ATOM 833 C CA . PRO A 1 98 ? 5.408 -7.753 9.479 1.00 88.44 98 PRO A CA 1
ATOM 834 C C . PRO A 1 98 ? 5.417 -8.073 7.978 1.00 88.44 98 PRO A C 1
ATOM 836 O O . PRO A 1 98 ? 6.292 -7.594 7.260 1.00 88.44 98 PRO A O 1
ATOM 839 N N . GLU A 1 99 ? 4.472 -8.877 7.487 1.00 93.44 99 GLU A N 1
ATOM 840 C CA . GLU A 1 99 ? 4.339 -9.181 6.062 1.00 93.44 99 GLU A CA 1
ATOM 841 C C . GLU A 1 99 ? 3.664 -8.055 5.274 1.00 93.44 99 GLU A C 1
ATOM 843 O O . GLU A 1 99 ? 3.864 -7.973 4.063 1.00 93.44 99 GLU A O 1
ATOM 848 N N . PHE A 1 100 ? 2.912 -7.164 5.927 1.00 94.81 100 PHE A N 1
ATOM 849 C CA . PHE A 1 100 ? 2.173 -6.100 5.248 1.00 94.81 100 PHE A CA 1
ATOM 850 C C . PHE A 1 100 ? 3.115 -5.185 4.454 1.00 94.81 100 PHE A C 1
ATOM 852 O O . PHE A 1 100 ? 3.020 -5.090 3.229 1.00 94.81 100 PHE A O 1
ATOM 859 N N . PHE A 1 101 ? 4.092 -4.576 5.131 1.00 95.56 101 PHE A N 1
ATOM 860 C CA . PHE A 1 101 ? 5.049 -3.686 4.473 1.00 95.56 101 PHE A CA 1
ATOM 861 C C . PHE A 1 101 ? 6.014 -4.429 3.550 1.00 95.56 101 PHE A C 1
ATOM 863 O O . PHE A 1 101 ? 6.318 -3.920 2.476 1.00 95.56 101 PHE A O 1
ATOM 870 N N . LYS A 1 102 ? 6.408 -5.667 3.880 1.00 95.88 102 LYS A N 1
ATOM 871 C CA . LYS A 1 102 ? 7.241 -6.487 2.982 1.00 95.88 102 LYS A CA 1
ATOM 872 C C . LYS A 1 102 ? 6.567 -6.735 1.636 1.00 95.88 102 LYS A C 1
ATOM 874 O O . LYS A 1 102 ? 7.221 -6.681 0.596 1.00 95.88 102 LYS A O 1
ATOM 879 N N . LYS A 1 103 ? 5.259 -6.999 1.635 1.00 96.12 103 LYS A N 1
ATOM 880 C CA . LYS A 1 103 ? 4.491 -7.175 0.398 1.00 96.12 103 LYS A CA 1
ATOM 881 C C . LYS A 1 103 ? 4.354 -5.874 -0.381 1.00 96.12 103 LYS A C 1
ATOM 883 O O . LYS A 1 103 ? 4.460 -5.898 -1.605 1.00 96.12 103 LYS A O 1
ATOM 888 N N . LEU A 1 104 ? 4.176 -4.741 0.302 1.00 96.56 104 LEU A N 1
ATOM 889 C CA . LEU A 1 104 ? 4.195 -3.425 -0.345 1.00 96.56 104 LEU A CA 1
ATOM 890 C C . LEU A 1 104 ? 5.556 -3.123 -0.990 1.00 96.56 104 LEU A C 1
ATOM 892 O O . LEU A 1 104 ? 5.598 -2.686 -2.139 1.00 96.56 104 LEU A O 1
ATOM 896 N N . ASP A 1 105 ? 6.659 -3.427 -0.307 1.00 96.62 105 ASP A N 1
ATOM 897 C CA . ASP A 1 105 ? 8.014 -3.291 -0.854 1.00 96.62 105 ASP A CA 1
ATOM 898 C C . ASP A 1 105 ? 8.210 -4.193 -2.079 1.00 96.62 105 ASP A C 1
ATOM 900 O O . ASP A 1 105 ? 8.705 -3.756 -3.121 1.00 96.62 105 ASP A O 1
ATOM 904 N N . TYR A 1 106 ? 7.727 -5.434 -2.016 1.00 97.31 106 TYR A N 1
ATOM 905 C CA . TYR A 1 106 ? 7.784 -6.344 -3.156 1.00 97.31 106 TYR A CA 1
ATOM 906 C C . TYR A 1 106 ? 6.942 -5.853 -4.348 1.00 97.31 106 TYR A C 1
ATOM 908 O O . TYR A 1 106 ? 7.369 -5.953 -5.503 1.00 97.31 106 TYR A O 1
ATOM 916 N N . LEU A 1 107 ? 5.780 -5.242 -4.096 1.00 97.38 107 LEU A N 1
ATOM 917 C CA . LEU A 1 107 ? 4.988 -4.577 -5.133 1.00 97.38 107 LEU A CA 1
ATOM 918 C C . LEU A 1 107 ? 5.758 -3.419 -5.787 1.00 97.38 107 LEU A C 1
ATOM 920 O O . LEU A 1 107 ? 5.672 -3.260 -7.008 1.00 97.38 107 LEU A O 1
ATOM 924 N N . VAL A 1 108 ? 6.545 -2.647 -5.026 1.00 97.06 108 VAL A N 1
ATOM 925 C CA . VAL A 1 108 ? 7.423 -1.593 -5.573 1.00 97.06 108 VAL A CA 1
ATOM 926 C C . VAL A 1 108 ? 8.476 -2.192 -6.505 1.00 97.06 108 VAL A C 1
ATOM 928 O O . VAL A 1 108 ? 8.691 -1.673 -7.609 1.00 97.06 108 VAL A O 1
ATOM 931 N N . GLU A 1 109 ? 9.100 -3.308 -6.122 1.00 96.75 109 GLU A N 1
ATOM 932 C CA . GLU A 1 109 ? 10.070 -4.001 -6.975 1.00 96.75 109 GLU A CA 1
ATOM 933 C C . GLU A 1 109 ? 9.446 -4.478 -8.294 1.00 96.75 109 GLU A C 1
ATOM 935 O O . GLU A 1 109 ? 10.016 -4.279 -9.375 1.00 96.75 109 GLU A O 1
ATOM 940 N N . LEU A 1 110 ? 8.271 -5.112 -8.222 1.00 96.94 110 LEU A N 1
ATOM 941 C CA . LEU A 1 110 ? 7.540 -5.591 -9.395 1.00 96.94 110 LEU A CA 1
ATOM 942 C C . LEU A 1 110 ? 7.127 -4.429 -10.303 1.00 96.94 110 LEU A C 1
ATOM 944 O O . LEU A 1 110 ? 7.373 -4.475 -11.512 1.00 96.94 110 LEU A O 1
ATOM 948 N N . ASN A 1 111 ? 6.582 -3.358 -9.726 1.00 96.38 111 ASN A N 1
ATOM 949 C CA . ASN A 1 111 ? 6.184 -2.163 -10.462 1.00 96.38 111 ASN A CA 1
ATOM 950 C C . ASN A 1 111 ? 7.380 -1.510 -11.175 1.00 96.38 111 ASN A C 1
ATOM 952 O O . ASN A 1 111 ? 7.299 -1.162 -12.354 1.00 96.38 111 ASN A O 1
ATOM 956 N N . THR A 1 112 ? 8.535 -1.437 -10.510 1.00 95.62 112 THR A N 1
ATOM 957 C CA . THR A 1 112 ? 9.774 -0.917 -11.110 1.00 95.62 112 THR A CA 1
ATOM 958 C C . THR A 1 112 ? 10.195 -1.742 -12.330 1.00 95.62 112 THR A C 1
ATOM 960 O O . THR A 1 112 ? 10.533 -1.185 -13.379 1.00 95.62 112 THR A O 1
ATOM 963 N N . LYS A 1 113 ? 10.104 -3.078 -12.253 1.00 96.06 113 LYS A N 1
ATOM 964 C CA . LYS A 1 113 ? 10.372 -3.975 -13.393 1.00 96.06 113 LYS A CA 1
ATOM 965 C C . LYS A 1 113 ? 9.385 -3.741 -14.547 1.00 96.06 113 LYS A C 1
ATOM 967 O O . LYS A 1 113 ? 9.810 -3.661 -15.702 1.00 96.06 113 LYS A O 1
ATOM 972 N N . VAL A 1 114 ? 8.094 -3.558 -14.254 1.00 95.56 114 VAL A N 1
ATOM 973 C CA . VAL A 1 114 ? 7.050 -3.256 -15.257 1.00 95.56 114 VAL A CA 1
ATOM 974 C C . VAL A 1 114 ? 7.316 -1.929 -15.980 1.00 95.56 114 VAL A C 1
ATOM 976 O O . VAL A 1 114 ? 7.189 -1.854 -17.214 1.00 95.56 114 VAL A O 1
ATOM 979 N N . ILE A 1 115 ? 7.721 -0.896 -15.236 1.00 94.00 115 ILE A N 1
ATOM 980 C CA . ILE A 1 115 ? 8.095 0.417 -15.779 1.00 94.00 115 ILE A CA 1
ATOM 981 C C . ILE A 1 115 ? 9.330 0.289 -16.675 1.00 94.00 115 ILE A C 1
ATOM 983 O O . ILE A 1 115 ? 9.322 0.790 -17.802 1.00 94.00 115 ILE A O 1
ATOM 987 N N . ASN A 1 116 ? 10.357 -0.440 -16.230 1.00 94.81 116 ASN A N 1
ATOM 988 C CA . ASN A 1 116 ? 11.584 -0.656 -17.001 1.00 94.81 116 ASN A CA 1
ATOM 989 C C . ASN A 1 116 ? 11.321 -1.381 -18.330 1.00 94.81 116 ASN A C 1
ATOM 991 O O . ASN A 1 116 ? 11.820 -0.942 -19.366 1.00 94.81 116 ASN A O 1
ATOM 995 N N . ILE A 1 117 ? 10.461 -2.407 -18.347 1.00 93.94 117 ILE A N 1
ATOM 996 C CA . ILE A 1 117 ? 10.013 -3.053 -19.598 1.00 93.94 117 ILE A CA 1
ATOM 997 C C . ILE A 1 117 ? 9.291 -2.050 -20.511 1.00 93.94 117 ILE A C 1
ATOM 999 O O . ILE A 1 117 ? 9.428 -2.089 -21.734 1.00 93.94 117 ILE A O 1
ATOM 1003 N N . GLY A 1 118 ? 8.549 -1.104 -19.930 1.00 91.69 118 GLY A N 1
ATOM 1004 C CA . GLY A 1 118 ? 7.908 -0.022 -20.680 1.00 91.69 118 GLY A CA 1
ATOM 1005 C C . GLY A 1 118 ? 8.879 0.840 -21.476 1.00 91.69 118 GLY A C 1
ATOM 1006 O O . GLY A 1 118 ? 8.559 1.222 -22.605 1.00 91.69 118 GLY A O 1
ATOM 1007 N N . ARG A 1 119 ? 10.069 1.080 -20.917 1.00 93.44 119 ARG A N 1
ATOM 1008 C CA . ARG A 1 119 ? 11.136 1.900 -21.508 1.00 93.44 119 ARG A CA 1
ATOM 1009 C C . ARG A 1 119 ? 11.943 1.173 -22.591 1.00 93.44 119 ARG A C 1
ATOM 1011 O O . ARG A 1 119 ? 12.667 1.824 -23.334 1.00 93.44 119 ARG A O 1
ATOM 1018 N N . MET A 1 120 ? 11.815 -0.150 -22.718 1.00 93.56 120 MET A N 1
ATOM 1019 C CA . MET A 1 120 ? 12.530 -0.922 -23.741 1.00 93.56 120 MET A CA 1
ATOM 1020 C C . MET A 1 120 ? 12.072 -0.554 -25.161 1.00 93.56 120 MET A C 1
ATOM 1022 O O . MET A 1 120 ? 10.885 -0.325 -25.405 1.00 93.56 120 MET A O 1
ATOM 1026 N N . GLN A 1 121 ? 12.992 -0.564 -26.127 1.00 92.12 121 GLN A N 1
ATOM 1027 C CA . GLN A 1 121 ? 12.685 -0.355 -27.548 1.00 92.12 121 GLN A CA 1
ATOM 1028 C C . GLN A 1 121 ? 12.349 -1.682 -28.249 1.00 92.12 121 GLN A C 1
ATOM 1030 O O . GLN A 1 121 ? 13.060 -2.137 -29.136 1.00 92.12 121 GLN A O 1
ATOM 1035 N N . VAL A 1 122 ? 11.269 -2.331 -27.807 1.00 93.19 122 VAL A N 1
ATOM 1036 C CA . VAL A 1 122 ? 10.753 -3.588 -28.383 1.00 93.19 122 VAL A CA 1
ATOM 1037 C C . VAL A 1 122 ? 9.281 -3.435 -28.793 1.00 93.19 122 VAL A C 1
ATOM 1039 O O . VAL A 1 122 ? 8.598 -2.559 -28.249 1.00 93.19 122 VAL A O 1
ATOM 1042 N N . PRO A 1 123 ? 8.758 -4.265 -29.719 1.00 94.88 123 PRO A N 1
ATOM 1043 C CA . PRO A 1 123 ? 7.356 -4.204 -30.137 1.00 94.88 123 PRO A CA 1
ATOM 1044 C C . PRO A 1 123 ? 6.370 -4.328 -28.964 1.00 94.88 123 PRO A C 1
ATOM 1046 O O . PRO A 1 123 ? 6.632 -5.031 -27.986 1.00 94.88 123 PRO A O 1
ATOM 1049 N N . GLY A 1 124 ? 5.203 -3.682 -29.069 1.00 92.75 124 GLY A N 1
ATOM 1050 C CA . GLY A 1 124 ? 4.219 -3.603 -27.977 1.00 92.75 124 GLY A CA 1
ATOM 1051 C C . GLY A 1 124 ? 3.733 -4.963 -27.460 1.00 92.75 124 GLY A C 1
ATOM 1052 O O . GLY A 1 124 ? 3.619 -5.151 -26.250 1.00 92.75 124 GLY A O 1
ATOM 1053 N N . PHE A 1 125 ? 3.538 -5.939 -28.351 1.00 94.38 125 PHE A N 1
ATOM 1054 C CA . PHE A 1 125 ? 3.177 -7.306 -27.964 1.00 94.38 125 PHE A CA 1
ATOM 1055 C C . PHE A 1 125 ? 4.267 -7.979 -27.116 1.00 94.38 125 PHE A C 1
ATOM 1057 O O . PHE A 1 125 ? 3.962 -8.612 -26.109 1.00 94.38 125 PHE A O 1
ATOM 1064 N N . VAL A 1 126 ? 5.545 -7.771 -27.453 1.00 94.12 126 VAL A N 1
ATOM 1065 C CA . VAL A 1 126 ? 6.672 -8.303 -26.670 1.00 94.12 126 VAL A CA 1
ATOM 1066 C C . VAL A 1 126 ? 6.678 -7.694 -25.267 1.00 94.12 126 VAL A C 1
ATOM 1068 O O . VAL A 1 126 ? 6.825 -8.419 -24.287 1.00 94.12 126 VAL A O 1
ATOM 1071 N N . LYS A 1 127 ? 6.420 -6.383 -25.135 1.00 94.56 127 LYS A N 1
ATOM 1072 C CA . LYS A 1 127 ? 6.264 -5.742 -23.816 1.00 94.56 127 LYS A CA 1
ATOM 1073 C C . LYS A 1 127 ? 5.117 -6.354 -23.013 1.00 94.56 127 LYS A C 1
ATOM 1075 O O . LYS A 1 127 ? 5.269 -6.546 -21.811 1.00 94.56 127 LYS A O 1
ATOM 1080 N N . ALA A 1 128 ? 3.983 -6.642 -23.654 1.00 93.50 128 ALA A N 1
ATOM 1081 C CA . ALA A 1 128 ? 2.827 -7.241 -22.991 1.00 93.50 128 ALA A CA 1
ATOM 1082 C C . ALA A 1 128 ? 3.150 -8.642 -22.449 1.00 93.50 128 ALA A C 1
ATOM 1084 O O . ALA A 1 128 ? 2.891 -8.910 -21.278 1.00 93.50 128 ALA A O 1
ATOM 1085 N N . VAL A 1 129 ? 3.802 -9.487 -23.255 1.00 96.00 129 VAL A N 1
ATOM 1086 C CA . VAL A 1 129 ? 4.241 -10.830 -22.839 1.00 96.00 129 VAL A CA 1
ATOM 1087 C C . VAL A 1 129 ? 5.236 -10.758 -21.678 1.00 96.00 129 VAL A C 1
ATOM 1089 O O . VAL A 1 129 ? 5.101 -11.499 -20.710 1.00 96.00 129 VAL A O 1
ATOM 1092 N N . LEU A 1 130 ? 6.196 -9.828 -21.724 1.00 94.31 130 LEU A N 1
ATOM 1093 C CA . LEU A 1 130 ? 7.172 -9.641 -20.644 1.00 94.31 130 LEU A CA 1
ATOM 1094 C C . LEU A 1 130 ? 6.541 -9.106 -19.347 1.00 94.31 130 LEU A C 1
ATOM 1096 O O . LEU A 1 130 ? 7.008 -9.427 -18.256 1.00 94.31 130 LEU A O 1
ATOM 1100 N N . ARG A 1 131 ? 5.486 -8.288 -19.447 1.00 95.44 131 ARG A N 1
ATOM 1101 C CA . ARG A 1 131 ? 4.769 -7.735 -18.287 1.00 95.44 131 ARG A CA 1
ATOM 1102 C C . ARG A 1 131 ? 3.781 -8.713 -17.668 1.00 95.44 131 ARG A C 1
ATOM 1104 O O . ARG A 1 131 ? 3.574 -8.635 -16.463 1.00 95.44 131 ARG A O 1
ATOM 1111 N N . ALA A 1 132 ? 3.18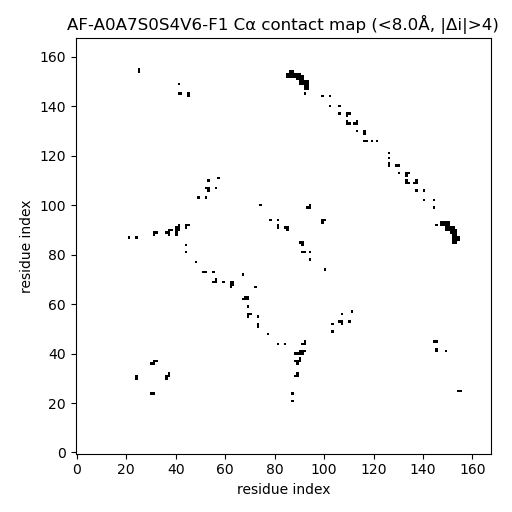9 -9.609 -18.456 1.00 95.75 132 ALA A N 1
ATOM 1112 C CA . ALA A 1 132 ? 2.177 -10.556 -17.996 1.00 95.75 132 ALA A CA 1
ATOM 1113 C C . ALA A 1 132 ? 2.553 -11.296 -16.691 1.00 95.75 132 ALA A C 1
ATOM 1115 O O . ALA A 1 132 ? 1.771 -11.208 -15.745 1.00 95.75 132 ALA A O 1
ATOM 1116 N N . PRO A 1 133 ? 3.739 -11.930 -16.556 1.00 96.44 133 PRO A N 1
ATOM 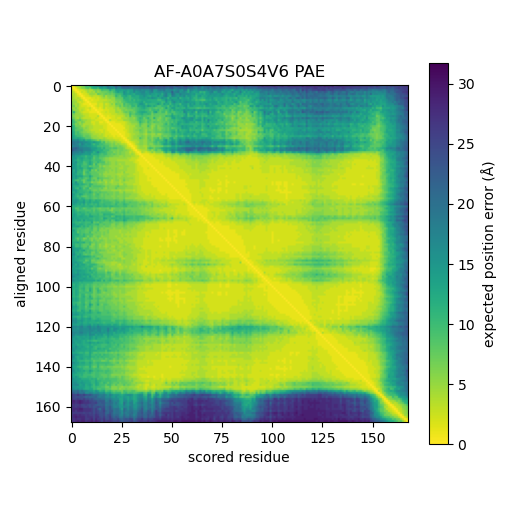1117 C CA . PRO A 1 133 ? 4.105 -12.617 -15.314 1.00 96.44 133 PRO A CA 1
ATOM 1118 C C . PRO A 1 133 ? 4.357 -11.666 -14.135 1.00 96.44 133 PRO A C 1
ATOM 1120 O O . PRO A 1 133 ? 4.253 -12.073 -12.986 1.00 96.44 133 PRO A O 1
ATOM 1123 N N . LEU A 1 134 ? 4.706 -10.400 -14.385 1.00 96.31 134 LEU A N 1
ATOM 1124 C CA . LEU A 1 134 ? 4.879 -9.417 -13.312 1.00 96.31 134 LEU A CA 1
ATOM 1125 C C . LEU A 1 134 ? 3.529 -8.913 -12.809 1.00 96.31 134 LEU A C 1
ATOM 1127 O O . LEU A 1 134 ? 3.337 -8.797 -11.605 1.00 96.31 134 LEU A O 1
ATOM 1131 N N . ILE A 1 135 ? 2.598 -8.644 -13.727 1.00 95.06 135 ILE A N 1
ATOM 1132 C CA . ILE A 1 135 ? 1.236 -8.221 -13.393 1.00 95.06 135 ILE A CA 1
ATOM 1133 C C . ILE A 1 135 ? 0.513 -9.338 -12.640 1.00 95.06 135 ILE A C 1
ATOM 1135 O O . ILE A 1 135 ? -0.141 -9.056 -11.645 1.00 95.06 135 ILE A O 1
ATOM 1139 N N . GLU A 1 136 ? 0.667 -10.593 -13.069 1.00 96.94 136 GLU A N 1
ATOM 1140 C CA . GLU A 1 136 ? 0.114 -11.753 -12.362 1.00 96.94 136 GLU A CA 1
ATOM 1141 C C . GLU A 1 136 ? 0.587 -11.797 -10.903 1.00 96.94 136 GLU A C 1
ATOM 1143 O O . GLU A 1 136 ? -0.246 -11.818 -9.998 1.00 96.94 136 GLU A O 1
ATOM 1148 N N . ARG A 1 137 ? 1.897 -11.667 -10.661 1.00 97.06 137 ARG A N 1
ATOM 1149 C CA . ARG A 1 137 ? 2.447 -11.597 -9.299 1.00 97.06 137 ARG A CA 1
ATOM 1150 C C . ARG A 1 137 ? 1.940 -10.392 -8.519 1.00 97.06 137 ARG A C 1
ATOM 1152 O O . ARG A 1 137 ? 1.611 -10.535 -7.350 1.00 97.06 137 ARG A O 1
ATOM 1159 N N . MET A 1 138 ? 1.845 -9.217 -9.142 1.00 96.75 138 MET A N 1
ATOM 1160 C CA . MET A 1 138 ? 1.296 -8.032 -8.475 1.00 96.75 138 MET A CA 1
ATOM 1161 C C . MET A 1 138 ? -0.151 -8.269 -8.036 1.00 96.75 138 MET A C 1
ATOM 1163 O O . MET A 1 138 ? -0.497 -7.971 -6.899 1.00 96.75 138 MET A O 1
ATOM 1167 N N . VAL A 1 139 ? -0.983 -8.848 -8.905 1.00 96.06 139 VAL A N 1
ATOM 1168 C CA . VAL A 1 139 ? -2.368 -9.204 -8.571 1.00 96.06 139 VAL A CA 1
ATOM 1169 C C . VAL A 1 139 ? -2.405 -10.232 -7.440 1.00 96.06 139 VAL A C 1
ATOM 1171 O O . VAL A 1 139 ? -3.207 -10.079 -6.522 1.00 96.06 139 VAL A O 1
ATOM 1174 N N . ALA A 1 140 ? -1.520 -11.231 -7.458 1.00 96.88 140 ALA A N 1
ATOM 1175 C CA . ALA A 1 140 ? -1.422 -12.221 -6.390 1.00 96.88 140 ALA A CA 1
ATOM 1176 C C . ALA A 1 140 ? -1.049 -11.587 -5.039 1.00 96.88 140 ALA A C 1
ATOM 1178 O O . ALA A 1 140 ? -1.669 -11.909 -4.029 1.00 96.88 140 ALA A O 1
ATOM 1179 N N . GLU A 1 141 ? -0.094 -10.655 -5.005 1.00 96.19 141 GLU A N 1
ATOM 1180 C CA . GLU A 1 141 ? 0.305 -9.956 -3.777 1.00 96.19 141 GLU A CA 1
ATOM 1181 C C . GLU A 1 141 ? -0.785 -9.016 -3.255 1.00 96.19 141 GLU A C 1
ATOM 1183 O O . GLU A 1 141 ? -1.077 -9.022 -2.060 1.00 96.19 141 GLU A O 1
ATOM 1188 N N . VAL A 1 142 ? -1.445 -8.261 -4.142 1.00 95.81 142 VAL A N 1
ATOM 1189 C CA . VAL A 1 142 ? -2.608 -7.430 -3.784 1.00 95.81 142 VAL A CA 1
ATOM 1190 C C . VAL A 1 142 ? -3.722 -8.305 -3.213 1.00 95.81 142 VAL A C 1
ATOM 1192 O O . VAL A 1 142 ? -4.326 -7.956 -2.202 1.00 95.81 142 VAL A O 1
ATOM 1195 N N . PHE A 1 143 ? -3.980 -9.461 -3.827 1.00 95.81 143 PHE A N 1
ATOM 1196 C CA . PHE A 1 143 ? -4.986 -10.401 -3.347 1.00 95.81 143 PHE A CA 1
ATOM 1197 C C . PHE A 1 143 ? -4.608 -10.997 -1.987 1.00 95.81 143 PHE A C 1
ATOM 1199 O O . PHE A 1 143 ? -5.456 -11.060 -1.101 1.00 95.81 143 PHE A O 1
ATOM 1206 N N . GLN A 1 144 ? -3.342 -11.375 -1.785 1.00 94.56 144 GLN A N 1
ATOM 1207 C CA . GLN A 1 144 ? -2.845 -11.860 -0.496 1.00 94.56 144 GLN A CA 1
ATOM 1208 C C . GLN A 1 144 ? -2.977 -10.798 0.600 1.00 94.56 144 GLN A C 1
ATOM 1210 O O . GLN A 1 144 ? -3.476 -11.109 1.677 1.00 94.56 144 GLN A O 1
ATOM 1215 N N . LEU A 1 145 ? -2.598 -9.548 0.315 1.00 94.56 145 LEU A N 1
ATOM 1216 C CA . LEU A 1 145 ? -2.819 -8.411 1.213 1.00 94.56 145 LEU A CA 1
ATOM 1217 C C . LEU A 1 145 ? -4.308 -8.205 1.506 1.00 94.56 145 LEU A C 1
ATOM 1219 O O . LEU A 1 145 ? -4.682 -7.938 2.643 1.00 94.56 145 LEU A O 1
ATOM 1223 N N . PHE A 1 146 ? -5.168 -8.363 0.497 1.00 93.38 146 PHE A N 1
ATOM 1224 C CA . PHE A 1 146 ? -6.606 -8.216 0.674 1.00 93.38 146 PHE A CA 1
ATOM 1225 C C . PHE A 1 146 ? -7.181 -9.282 1.602 1.00 93.38 146 PHE A C 1
ATOM 1227 O O . PHE A 1 146 ? -8.002 -8.931 2.436 1.00 93.38 146 PHE A O 1
ATOM 1234 N N . ILE A 1 147 ? -6.755 -10.547 1.510 1.00 93.50 147 ILE A N 1
ATOM 1235 C CA . ILE A 1 147 ? -7.277 -11.644 2.349 1.00 93.50 147 ILE A CA 1
ATOM 1236 C C . ILE A 1 147 ? -6.609 -11.767 3.726 1.00 93.50 147 ILE A C 1
ATOM 1238 O O . ILE A 1 147 ? -7.099 -12.549 4.541 1.00 93.50 147 ILE A O 1
ATOM 1242 N N . MET A 1 148 ? -5.525 -11.028 3.999 1.00 91.81 148 MET A N 1
ATOM 1243 C CA . MET A 1 148 ? -4.904 -10.985 5.329 1.00 91.81 148 MET A CA 1
ATOM 1244 C C . MET A 1 148 ? -5.933 -10.642 6.409 1.00 91.81 148 MET A C 1
ATOM 1246 O O . MET A 1 148 ? -6.898 -9.913 6.157 1.00 91.81 148 MET A O 1
ATOM 1250 N N . THR A 1 149 ? -5.719 -11.184 7.611 1.00 89.25 149 THR A N 1
ATOM 1251 C CA . THR A 1 149 ? -6.579 -10.932 8.769 1.00 89.25 149 THR A CA 1
ATOM 1252 C C . THR A 1 149 ? -6.658 -9.424 9.017 1.00 89.25 149 THR A C 1
ATOM 1254 O O . THR A 1 149 ? -5.625 -8.813 9.277 1.00 89.25 149 THR A O 1
ATOM 1257 N N . PRO A 1 150 ? -7.844 -8.804 8.904 1.00 90.25 150 PRO A N 1
ATOM 1258 C CA . PRO A 1 150 ? -7.992 -7.379 9.151 1.00 90.25 150 PRO A CA 1
ATOM 1259 C C . PRO A 1 150 ? -8.065 -7.093 10.652 1.00 90.25 150 PRO A C 1
ATOM 1261 O O . PRO A 1 150 ? -8.448 -7.954 11.450 1.00 90.25 150 PRO A O 1
ATOM 1264 N N . ILE A 1 151 ? -7.792 -5.844 11.020 1.00 88.88 151 ILE A N 1
ATOM 1265 C CA . ILE A 1 151 ? -8.100 -5.328 12.352 1.00 88.88 151 ILE A CA 1
ATOM 1266 C C . ILE A 1 151 ? -9.572 -4.919 12.344 1.00 88.88 151 ILE A C 1
ATOM 1268 O O . ILE A 1 151 ? -9.993 -4.088 11.533 1.00 88.88 151 ILE A O 1
ATOM 1272 N N . ARG A 1 152 ? -10.364 -5.512 13.242 1.00 85.25 152 ARG A N 1
ATOM 1273 C CA . ARG A 1 152 ? -11.726 -5.035 13.504 1.00 85.25 152 ARG A CA 1
ATOM 1274 C C . ARG A 1 152 ? -11.642 -3.701 14.223 1.00 85.25 152 ARG A C 1
ATOM 1276 O O . ARG A 1 152 ? -10.904 -3.568 15.194 1.00 85.25 152 ARG A O 1
ATOM 1283 N N . ALA A 1 153 ? -12.363 -2.729 13.698 1.00 79.75 153 ALA A N 1
ATOM 1284 C CA . ALA A 1 153 ? -12.280 -1.350 14.121 1.00 79.75 153 ALA A CA 1
ATOM 1285 C C . ALA A 1 153 ? -13.674 -0.707 14.071 1.00 79.75 153 ALA A C 1
ATOM 1287 O O . ALA A 1 153 ? -14.674 -1.373 13.807 1.00 79.75 153 ALA A O 1
ATOM 1288 N N . GLY A 1 154 ? -13.749 0.591 14.334 1.00 70.56 154 GLY A N 1
ATOM 1289 C CA . GLY A 1 154 ? -14.994 1.345 14.331 1.00 70.56 154 GLY A CA 1
ATOM 1290 C C . GLY A 1 154 ? -15.407 1.805 15.725 1.00 70.56 154 GLY A C 1
ATOM 1291 O O . GLY A 1 154 ? -15.133 1.184 16.749 1.00 70.56 154 GLY A O 1
ATOM 1292 N N . SER A 1 155 ? -16.090 2.946 15.774 1.00 56.25 155 SER A N 1
ATOM 1293 C CA . SER A 1 155 ? -16.484 3.595 17.028 1.00 56.25 155 SER A CA 1
ATOM 1294 C C . SER A 1 155 ? -17.552 2.851 17.833 1.00 56.25 155 SER A C 1
ATOM 1296 O O . SER A 1 155 ? -17.793 3.208 18.982 1.00 56.25 155 SER A O 1
ATOM 1298 N N . VAL A 1 156 ? -18.239 1.882 17.223 1.00 53.25 156 VAL A N 1
ATOM 1299 C CA . VAL A 1 156 ? -19.365 1.176 17.856 1.00 53.25 156 VAL A CA 1
ATOM 1300 C C . VAL A 1 156 ? -18.867 0.279 18.994 1.00 53.25 156 VAL A C 1
ATOM 1302 O O . VAL A 1 156 ? -19.493 0.217 20.050 1.00 53.25 156 VAL A O 1
ATOM 1305 N N . ASP A 1 157 ? -17.691 -0.326 18.820 1.00 50.09 157 ASP A N 1
ATOM 1306 C CA . ASP A 1 157 ? -17.054 -1.152 19.848 1.00 50.09 157 ASP A CA 1
ATOM 1307 C C . ASP A 1 157 ? -16.463 -0.289 20.975 1.00 50.09 157 ASP A C 1
ATOM 1309 O O . ASP A 1 157 ? -16.532 -0.669 22.141 1.00 50.09 157 ASP A O 1
ATOM 1313 N N . MET A 1 158 ? -16.000 0.930 20.665 1.00 45.69 158 MET A N 1
ATOM 1314 C CA . MET A 1 158 ? -15.551 1.885 21.685 1.00 45.69 158 MET A CA 1
ATOM 1315 C C . MET A 1 158 ? -16.692 2.337 22.602 1.00 45.69 158 MET A C 1
ATOM 1317 O O . MET A 1 158 ? -16.471 2.462 23.797 1.00 45.69 158 MET A O 1
ATOM 1321 N N . GLU A 1 159 ? -17.914 2.560 22.101 1.00 46.12 159 GLU A N 1
ATOM 1322 C CA . GLU A 1 159 ? -19.068 2.855 22.971 1.00 46.12 159 GLU A CA 1
ATOM 1323 C C . GLU A 1 159 ? -19.427 1.672 23.881 1.00 46.12 159 GLU A C 1
ATOM 1325 O O . GLU A 1 159 ? -19.822 1.883 25.030 1.00 46.12 159 GLU A O 1
ATOM 1330 N N . ALA A 1 160 ? -19.273 0.436 23.400 1.00 47.09 160 ALA A N 1
ATOM 1331 C CA . ALA A 1 160 ? -19.473 -0.763 24.208 1.00 47.09 160 ALA A CA 1
ATOM 1332 C C . ALA A 1 160 ? -18.380 -0.923 25.284 1.00 47.09 160 ALA A C 1
ATOM 1334 O O . ALA A 1 160 ? -18.703 -1.225 26.433 1.00 47.09 160 ALA A O 1
ATOM 1335 N N . GLU A 1 161 ? -17.114 -0.646 24.956 1.00 45.88 161 GLU A N 1
ATOM 1336 C CA . GLU A 1 161 ? -15.994 -0.646 25.909 1.00 45.88 161 GLU A CA 1
ATOM 1337 C C . GLU A 1 161 ? -16.061 0.519 26.912 1.00 45.88 161 GLU A C 1
ATOM 1339 O O . GLU A 1 161 ? -15.861 0.309 28.107 1.00 45.88 161 GLU A O 1
ATOM 1344 N N . LEU A 1 162 ? -16.424 1.731 26.476 1.00 48.88 162 LEU A N 1
ATOM 1345 C CA . LEU A 1 162 ? -16.644 2.894 27.348 1.00 48.88 162 LEU A CA 1
ATOM 1346 C C . LEU A 1 162 ? -17.821 2.668 28.303 1.00 48.88 162 LEU A C 1
ATOM 1348 O O . LEU A 1 162 ? -17.726 3.032 29.477 1.00 48.88 162 LEU A O 1
ATOM 1352 N N . ARG A 1 163 ? -18.907 2.028 27.840 1.00 44.81 163 ARG A N 1
ATOM 1353 C CA . ARG A 1 163 ? -20.012 1.584 28.710 1.00 44.81 163 ARG A CA 1
ATOM 1354 C C . ARG A 1 163 ? -19.579 0.483 29.673 1.00 44.81 163 ARG A C 1
ATOM 1356 O O . ARG A 1 163 ? -20.030 0.488 30.809 1.00 44.81 163 ARG A O 1
ATOM 1363 N N . ALA A 1 164 ? -18.701 -0.432 29.266 1.00 49.50 164 ALA A N 1
ATOM 1364 C CA . ALA A 1 164 ? -18.167 -1.459 30.161 1.00 49.50 164 ALA A CA 1
ATOM 1365 C C . ALA A 1 164 ? -17.231 -0.875 31.240 1.00 49.50 164 ALA A C 1
ATOM 1367 O O . ALA A 1 164 ? -17.201 -1.377 32.360 1.00 49.50 164 ALA A O 1
ATOM 1368 N N . GLN A 1 165 ? -16.511 0.211 30.935 1.00 48.25 165 GLN A N 1
ATOM 1369 C CA . GLN A 1 165 ? -15.613 0.894 31.875 1.00 48.25 165 GLN A CA 1
ATOM 1370 C C . GLN A 1 165 ? -16.318 1.863 32.838 1.00 48.25 165 GLN A C 1
ATOM 1372 O O . GLN A 1 165 ? -15.763 2.169 33.886 1.00 48.25 165 GLN A O 1
ATOM 1377 N N . THR A 1 166 ? -17.534 2.328 32.533 1.00 47.91 166 THR A N 1
ATOM 1378 C CA . THR A 1 166 ? -18.324 3.206 33.426 1.00 47.91 166 THR A CA 1
ATOM 1379 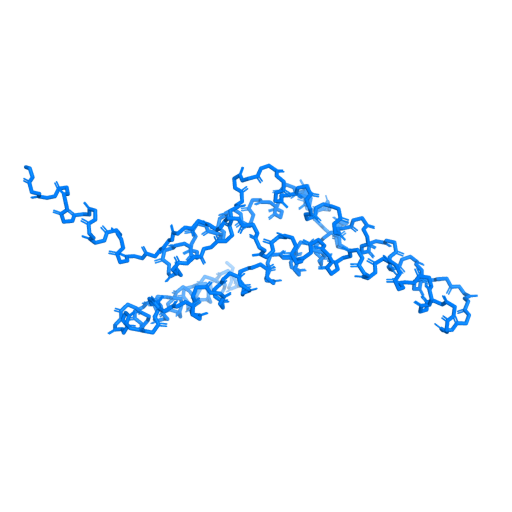C C . THR A 1 166 ? -19.210 2.449 34.424 1.00 47.91 166 THR A C 1
ATOM 1381 O O . THR A 1 166 ? -19.917 3.077 35.208 1.00 47.91 166 THR A O 1
ATOM 1384 N N . VAL A 1 167 ? -19.179 1.110 34.416 1.00 48.16 167 VAL A N 1
ATOM 1385 C CA . VAL A 1 167 ? -19.967 0.240 35.316 1.00 48.16 167 VAL A CA 1
ATOM 1386 C C . VAL A 1 167 ? -19.154 -0.232 36.542 1.00 48.16 167 VAL A C 1
ATOM 1388 O O . VAL A 1 167 ? -19.598 -1.108 37.281 1.00 48.16 167 VAL A O 1
ATOM 1391 N N . TYR A 1 168 ? -18.000 0.384 36.816 1.00 39.34 168 TYR A N 1
ATOM 1392 C CA . TYR A 1 168 ? -17.238 0.188 38.057 1.00 39.34 168 TYR A CA 1
ATOM 1393 C C . TYR A 1 168 ? -17.131 1.475 38.871 1.00 39.34 168 TYR A C 1
ATOM 1395 O O . TYR A 1 168 ? -16.800 2.524 38.275 1.00 39.34 168 TYR A O 1
#

pLDDT: mean 84.07, std 14.89, range [39.34, 97.38]

Sequence (168 aa):
YPLFEYFENWCQDENRHGDFFTAILKSRPEMINDWQAKLWSRFFCLSVYITMYLNDHQRSAFYESLGLNTTQFNQHVIIETNKSTARIFPEVPDHENPEFFKKLDYLVELNTKVINIGRMQVPGFVKAVLRAPLIERMVAEVFQLFIMTPIRAGSVDMEAELRAQTVY

InterPro domains:
  IPR008434 Magnesium-protoporphyrin IX monomethyl ester [oxidative] cyclase [PTHR31053] (1-168)
  IPR008434 Magnesium-protoporphyrin IX monomethyl ester [oxidative] cyclase [TIGR02029] (1-151)